Protein AF-A0A732VS47-F1 (afdb_monomer_lite)

Structure (mmCIF, N/CA/C/O backbone):
data_AF-A0A732VS47-F1
#
_entry.id   AF-A0A732VS47-F1
#
loop_
_atom_site.group_PDB
_atom_site.id
_atom_site.type_symbol
_atom_site.label_atom_id
_atom_site.label_alt_id
_atom_site.label_comp_id
_atom_site.label_asym_id
_atom_site.label_entity_id
_atom_site.label_seq_id
_atom_site.pdbx_PDB_ins_code
_atom_site.Cartn_x
_atom_site.Cartn_y
_atom_site.Cartn_z
_atom_site.occupancy
_atom_site.B_iso_or_equiv
_atom_site.auth_seq_id
_atom_site.auth_comp_id
_atom_site.auth_asym_id
_atom_site.auth_atom_id
_atom_site.pdbx_PDB_model_num
ATOM 1 N N . MET A 1 1 ? 24.431 2.821 -4.012 1.00 54.84 1 MET A N 1
ATOM 2 C CA . MET A 1 1 ? 24.388 1.358 -4.230 1.00 54.84 1 MET A CA 1
ATOM 3 C C . MET A 1 1 ? 22.984 1.009 -4.700 1.00 54.84 1 MET A C 1
ATOM 5 O O . MET A 1 1 ? 22.046 1.404 -4.024 1.00 54.84 1 MET A O 1
ATOM 9 N N . ALA A 1 2 ? 22.823 0.385 -5.869 1.00 80.06 2 ALA A N 1
ATOM 10 C CA . ALA A 1 2 ? 21.511 -0.023 -6.378 1.00 80.06 2 ALA A CA 1
ATOM 11 C C . ALA A 1 2 ? 21.339 -1.529 -6.157 1.00 80.06 2 ALA A C 1
ATOM 13 O O . ALA A 1 2 ? 22.168 -2.310 -6.624 1.00 80.06 2 ALA A O 1
ATOM 14 N N . ILE A 1 3 ? 20.298 -1.928 -5.428 1.00 85.56 3 ILE A N 1
ATOM 15 C CA . ILE A 1 3 ? 19.937 -3.338 -5.254 1.00 85.56 3 ILE A CA 1
ATOM 16 C C . ILE A 1 3 ? 19.103 -3.745 -6.472 1.00 85.56 3 ILE A C 1
ATOM 18 O O . ILE A 1 3 ? 18.119 -3.081 -6.792 1.00 85.56 3 ILE A O 1
ATOM 22 N N . LYS A 1 4 ? 19.507 -4.815 -7.162 1.00 91.00 4 LYS A N 1
ATOM 23 C CA . LYS A 1 4 ? 18.740 -5.416 -8.259 1.00 91.00 4 LYS A CA 1
ATOM 24 C C . LYS A 1 4 ? 18.098 -6.699 -7.749 1.00 91.00 4 LYS A C 1
ATOM 26 O O . LYS A 1 4 ? 18.803 -7.541 -7.207 1.00 91.00 4 LYS A O 1
ATOM 31 N N . ILE A 1 5 ? 16.791 -6.822 -7.935 1.00 94.06 5 ILE A N 1
ATOM 32 C CA . ILE A 1 5 ? 16.000 -8.008 -7.596 1.00 94.06 5 ILE A CA 1
ATOM 33 C C . ILE A 1 5 ? 15.004 -8.278 -8.719 1.00 94.06 5 ILE A C 1
ATOM 35 O O . ILE A 1 5 ? 14.606 -7.368 -9.448 1.00 94.06 5 ILE A O 1
ATOM 39 N N . THR A 1 6 ? 14.616 -9.535 -8.850 1.00 96.69 6 THR A N 1
ATOM 40 C CA . THR A 1 6 ? 13.588 -10.010 -9.776 1.00 96.69 6 THR A CA 1
ATOM 41 C C . THR A 1 6 ? 12.172 -9.794 -9.214 1.00 96.69 6 THR A C 1
ATOM 43 O O . THR A 1 6 ? 12.000 -9.635 -8.000 1.00 96.69 6 THR A O 1
ATOM 46 N N . PRO A 1 7 ? 11.128 -9.824 -10.066 1.00 96.06 7 PRO A N 1
ATOM 47 C CA . PRO A 1 7 ? 9.726 -9.813 -9.631 1.00 96.06 7 PRO A CA 1
ATOM 48 C C . PRO A 1 7 ? 9.366 -10.869 -8.574 1.00 96.06 7 PRO A C 1
ATOM 50 O O . PRO A 1 7 ? 8.609 -10.590 -7.638 1.00 96.06 7 PRO A O 1
ATOM 53 N N . ASP A 1 8 ? 9.919 -12.076 -8.698 1.00 97.81 8 ASP A N 1
ATOM 54 C CA . ASP A 1 8 ? 9.636 -13.181 -7.778 1.00 97.81 8 ASP A CA 1
ATOM 55 C C . ASP A 1 8 ? 10.316 -12.965 -6.423 1.00 97.81 8 ASP A C 1
ATOM 57 O O . ASP A 1 8 ? 9.691 -13.132 -5.373 1.00 97.81 8 ASP A O 1
ATOM 61 N N . GLU A 1 9 ? 11.568 -12.498 -6.425 1.00 97.62 9 GLU A N 1
ATOM 62 C CA . GLU A 1 9 ? 12.280 -12.114 -5.201 1.00 97.62 9 GLU A CA 1
ATOM 63 C C . GLU A 1 9 ? 11.597 -10.946 -4.487 1.00 97.62 9 GLU A C 1
ATOM 65 O O . GLU A 1 9 ? 11.473 -10.964 -3.260 1.00 97.62 9 GLU A O 1
ATOM 70 N N . PHE A 1 10 ? 11.105 -9.951 -5.234 1.00 96.31 10 PHE A N 1
ATOM 71 C CA . PHE A 1 10 ? 10.315 -8.862 -4.662 1.00 96.31 10 PHE A CA 1
ATOM 72 C C . PHE A 1 10 ? 9.030 -9.393 -4.027 1.00 96.31 10 PHE A C 1
ATOM 74 O O . PHE A 1 10 ? 8.718 -9.056 -2.889 1.00 96.31 10 PHE A O 1
ATOM 81 N N . SER A 1 11 ? 8.305 -10.275 -4.712 1.00 97.94 11 SER A N 1
ATOM 82 C CA . SER A 1 11 ? 7.082 -10.867 -4.160 1.00 97.94 11 SER A CA 1
ATOM 83 C C . SER A 1 11 ? 7.365 -11.65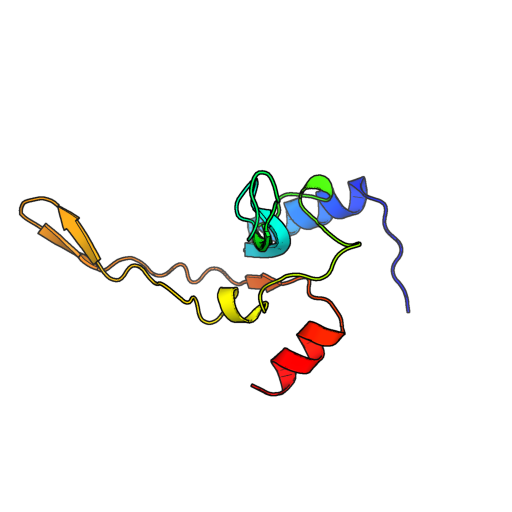0 -2.872 1.00 97.94 11 SER A C 1
ATOM 85 O O . SER A 1 11 ? 6.650 -11.490 -1.882 1.00 97.94 11 SER A O 1
ATOM 87 N N . LEU A 1 12 ? 8.460 -12.415 -2.829 1.00 98.00 12 LEU A N 1
ATOM 88 C CA . LEU A 1 12 ? 8.901 -13.117 -1.623 1.00 98.00 12 LEU A CA 1
ATOM 89 C C . LEU A 1 12 ? 9.274 -12.151 -0.484 1.00 98.00 12 LEU A C 1
ATOM 91 O O . LEU A 1 12 ? 8.959 -12.415 0.680 1.00 98.00 12 LEU A O 1
ATOM 95 N N . LEU A 1 13 ? 9.929 -11.030 -0.799 1.00 96.69 13 LEU A N 1
ATOM 96 C CA . LEU A 1 13 ? 10.224 -9.966 0.163 1.00 96.69 13 LEU A CA 1
ATOM 97 C C . LEU A 1 13 ? 8.931 -9.398 0.764 1.00 96.69 13 LEU A C 1
ATOM 99 O O . LEU A 1 13 ? 8.809 -9.347 1.988 1.00 96.69 13 LEU A O 1
ATOM 103 N N . ILE A 1 14 ? 7.960 -9.025 -0.073 1.00 97.62 14 ILE A N 1
ATOM 104 C CA . ILE A 1 14 ? 6.675 -8.469 0.372 1.00 97.62 14 ILE A CA 1
ATOM 105 C C . ILE A 1 14 ? 5.922 -9.466 1.257 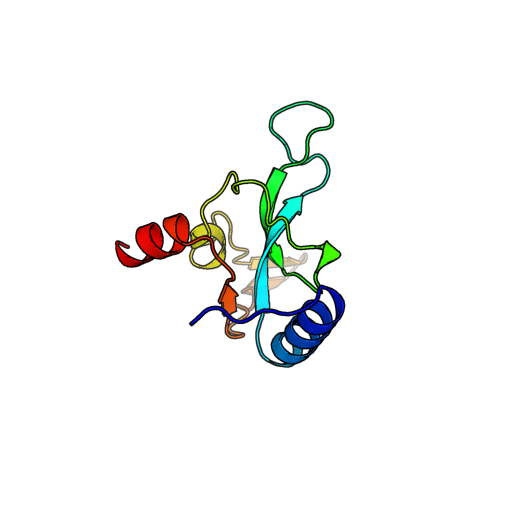1.00 97.62 14 ILE A C 1
ATOM 107 O O . ILE A 1 14 ? 5.470 -9.096 2.339 1.00 97.62 14 ILE A O 1
ATOM 111 N N . GLN A 1 15 ? 5.876 -10.748 0.885 1.00 97.25 15 GLN A N 1
ATOM 112 C CA . GLN A 1 15 ? 5.276 -11.796 1.720 1.00 97.25 15 GLN A CA 1
ATOM 113 C C . GLN A 1 15 ? 5.941 -11.919 3.097 1.00 97.25 15 GLN A C 1
ATOM 115 O O . GLN A 1 15 ? 5.261 -12.135 4.100 1.00 97.25 15 GLN A O 1
ATOM 120 N N . ARG A 1 16 ? 7.272 -11.785 3.178 1.00 97.38 16 ARG A N 1
ATOM 121 C CA . ARG A 1 16 ? 8.001 -11.818 4.457 1.00 97.38 16 ARG A CA 1
ATOM 122 C C . ARG A 1 16 ? 7.716 -10.583 5.308 1.00 97.38 16 ARG A C 1
ATOM 124 O O . ARG A 1 16 ? 7.539 -10.728 6.516 1.00 97.38 16 ARG A O 1
ATOM 131 N N . LEU A 1 17 ? 7.658 -9.401 4.695 1.00 97.06 17 LEU A N 1
ATOM 132 C CA . LEU A 1 17 ? 7.357 -8.143 5.382 1.00 97.06 17 LEU A CA 1
ATOM 133 C C . LEU A 1 17 ? 5.909 -8.108 5.893 1.00 97.06 17 LEU A C 1
ATOM 135 O O . LEU A 1 17 ? 5.681 -7.751 7.047 1.00 97.06 17 LEU A O 1
ATOM 139 N N . ASN A 1 18 ? 4.949 -8.585 5.096 1.00 95.88 18 ASN A N 1
ATOM 140 C CA . ASN A 1 18 ? 3.526 -8.607 5.452 1.00 95.88 18 ASN A CA 1
ATOM 141 C C . ASN A 1 18 ? 3.188 -9.445 6.700 1.00 95.88 18 ASN A C 1
ATOM 143 O O . ASN A 1 18 ? 2.093 -9.319 7.239 1.00 95.88 18 ASN A O 1
ATOM 147 N N . LYS A 1 19 ? 4.120 -10.270 7.204 1.00 95.25 19 LYS A N 1
ATOM 148 C CA . LYS A 1 19 ? 3.953 -11.001 8.474 1.00 95.25 19 LYS A CA 1
ATOM 149 C C . LYS A 1 19 ? 3.943 -10.096 9.707 1.00 95.25 19 LYS A C 1
ATOM 151 O O . LYS A 1 19 ? 3.454 -10.513 10.750 1.00 95.25 19 LYS A O 1
ATOM 156 N N . LYS A 1 20 ? 4.569 -8.921 9.621 1.00 95.56 20 LYS A N 1
ATOM 157 C CA . LYS A 1 20 ? 4.762 -8.004 10.758 1.00 95.56 20 LYS A CA 1
ATOM 158 C C . LYS A 1 20 ? 4.383 -6.565 10.437 1.00 95.56 20 LYS A C 1
ATOM 160 O O . LYS A 1 20 ? 4.007 -5.831 11.342 1.00 95.56 20 LYS A O 1
ATOM 165 N N . TRP A 1 21 ? 4.504 -6.167 9.176 1.00 97.44 21 TRP A N 1
ATOM 166 C CA . TRP A 1 21 ? 4.219 -4.816 8.715 1.00 97.44 21 TRP A CA 1
ATOM 167 C C . TRP A 1 21 ? 3.062 -4.817 7.736 1.00 97.44 21 TRP A C 1
ATOM 169 O O . TRP A 1 21 ? 2.840 -5.780 7.010 1.00 97.44 21 TRP A O 1
ATOM 179 N N . ARG A 1 22 ? 2.364 -3.693 7.654 1.00 95.88 22 ARG A N 1
ATOM 180 C CA . ARG A 1 22 ? 1.451 -3.418 6.548 1.00 95.88 22 ARG A CA 1
ATOM 181 C C . ARG A 1 22 ? 2.244 -2.726 5.455 1.00 95.88 22 ARG A C 1
ATOM 183 O O . ARG A 1 22 ? 2.728 -1.614 5.660 1.00 95.88 22 ARG A O 1
ATOM 190 N N . VAL A 1 23 ? 2.429 -3.408 4.330 1.00 97.81 23 VAL A N 1
ATOM 191 C CA . VAL A 1 23 ? 3.255 -2.898 3.235 1.00 97.81 23 VAL A CA 1
ATOM 192 C C . VAL A 1 23 ? 2.381 -2.234 2.181 1.00 97.81 23 VAL A C 1
ATOM 194 O O . VAL A 1 23 ? 1.473 -2.867 1.645 1.00 97.81 23 VAL A O 1
ATOM 197 N N . PHE A 1 24 ? 2.677 -0.972 1.879 1.00 97.25 24 PHE A N 1
ATOM 198 C CA . PHE A 1 24 ? 1.969 -0.163 0.895 1.00 97.25 24 PHE A CA 1
ATOM 199 C C . PHE A 1 24 ? 2.889 0.261 -0.239 1.00 97.25 24 PHE A C 1
ATOM 201 O O . PHE A 1 24 ? 4.080 0.506 -0.035 1.00 97.25 24 PHE A O 1
ATOM 208 N N . ALA A 1 25 ? 2.319 0.395 -1.428 1.00 97.06 25 ALA A N 1
ATOM 209 C CA . ALA A 1 25 ? 2.980 0.961 -2.596 1.00 97.06 25 ALA A CA 1
ATOM 210 C C . ALA A 1 25 ? 1.928 1.5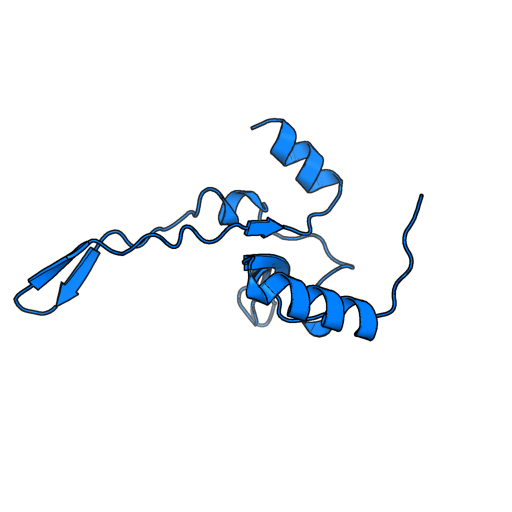19 -3.570 1.00 97.06 25 ALA A C 1
ATOM 212 O O . ALA A 1 25 ? 0.738 1.248 -3.378 1.00 97.06 25 ALA A O 1
ATOM 213 N N . PRO A 1 26 ? 2.324 2.274 -4.612 1.00 96.88 26 PRO A N 1
ATOM 214 C CA . PRO A 1 26 ? 1.408 2.633 -5.684 1.00 96.88 26 PRO A CA 1
ATOM 215 C C . PRO A 1 26 ? 0.815 1.370 -6.313 1.00 96.88 26 PRO A C 1
ATOM 217 O O . PRO A 1 26 ? 1.556 0.484 -6.742 1.00 96.88 26 PRO A O 1
ATOM 220 N N . SER A 1 27 ? -0.509 1.299 -6.346 1.00 97.38 27 SER A N 1
ATOM 221 C CA . SER A 1 27 ? -1.294 0.178 -6.856 1.00 97.38 27 SER A CA 1
ATOM 222 C C . SER A 1 27 ? -2.553 0.701 -7.544 1.00 97.38 27 SER A C 1
ATOM 224 O O . SER A 1 27 ? -3.057 1.778 -7.205 1.00 97.38 27 SER A O 1
ATOM 226 N N . ALA A 1 28 ? -3.054 -0.052 -8.519 1.00 96.38 28 ALA A N 1
ATOM 227 C CA . ALA A 1 28 ? -4.245 0.307 -9.272 1.00 96.38 28 ALA A CA 1
ATOM 228 C C . ALA A 1 28 ? -5.517 -0.006 -8.470 1.00 96.38 28 ALA A C 1
ATOM 230 O O . ALA A 1 28 ? -5.761 -1.134 -8.047 1.00 96.38 28 ALA A O 1
ATOM 231 N N . GLU A 1 29 ? -6.347 1.006 -8.269 1.00 95.44 29 GLU A N 1
ATOM 232 C CA . GLU A 1 29 ? -7.740 0.860 -7.875 1.00 95.44 29 GLU A CA 1
ATOM 233 C C . GLU A 1 29 ? -8.569 0.732 -9.155 1.00 95.44 29 GLU A C 1
ATOM 235 O O . GLU A 1 29 ? -8.710 1.688 -9.929 1.00 95.44 29 GLU A O 1
ATOM 240 N N . PHE A 1 30 ? -9.067 -0.481 -9.396 1.00 94.69 30 PHE A N 1
ATOM 241 C CA . PHE A 1 30 ? -9.759 -0.829 -10.631 1.00 94.69 30 PHE A CA 1
ATOM 242 C C . PHE A 1 30 ? -10.981 0.063 -10.852 1.00 94.69 30 PHE A C 1
ATOM 244 O O . PH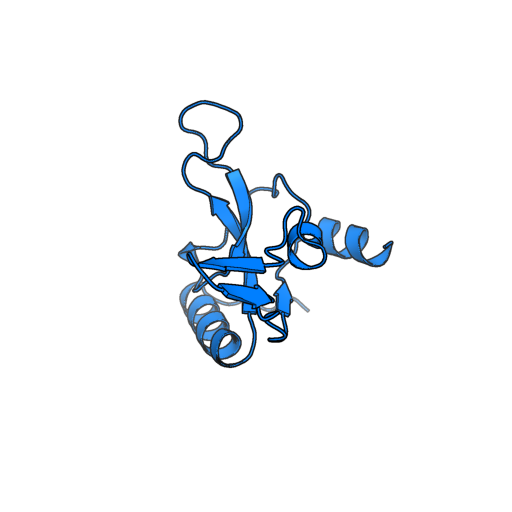E A 1 30 ? -11.881 0.105 -10.012 1.00 94.69 30 PHE A O 1
ATOM 251 N N . ARG A 1 31 ? -11.024 0.751 -11.997 1.00 93.12 31 ARG A N 1
ATOM 252 C CA . ARG A 1 31 ? -12.111 1.666 -12.388 1.00 93.12 31 ARG A CA 1
ATOM 253 C C . ARG A 1 31 ? -12.421 2.779 -11.372 1.00 93.12 31 ARG A C 1
ATOM 255 O O . ARG A 1 31 ? -13.514 3.341 -11.405 1.00 93.12 31 ARG A O 1
ATOM 262 N N . GLY A 1 32 ? -11.477 3.117 -10.493 1.00 93.00 32 GLY A N 1
ATOM 263 C CA . GLY A 1 32 ? -11.601 4.233 -9.545 1.00 93.00 32 GLY A CA 1
ATOM 264 C C . GLY A 1 32 ? -11.217 5.598 -10.129 1.00 93.00 32 GLY A C 1
ATOM 265 O O . GLY A 1 32 ? -11.180 6.597 -9.413 1.00 93.00 32 GLY A O 1
ATOM 266 N N . GLY A 1 33 ? -10.832 5.646 -11.408 1.00 92.75 33 GLY A N 1
ATOM 267 C CA . GLY A 1 33 ? -10.237 6.810 -12.054 1.00 92.75 33 GLY A CA 1
ATOM 268 C C . GLY A 1 33 ? -11.210 7.952 -12.333 1.00 92.75 33 GLY A C 1
ATOM 269 O O . GLY A 1 33 ? -12.429 7.844 -12.218 1.00 92.75 33 GLY A O 1
ATOM 270 N N . ARG A 1 34 ? -10.643 9.092 -12.743 1.00 91.00 34 ARG A N 1
ATOM 271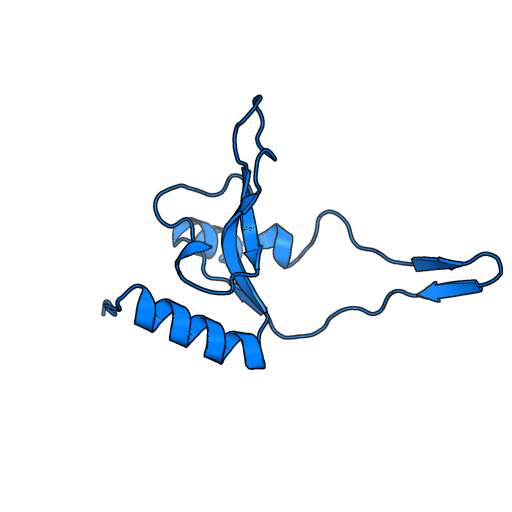 C CA . ARG A 1 34 ? -11.404 10.318 -13.038 1.00 91.00 34 ARG A CA 1
ATOM 272 C C . ARG A 1 34 ? -12.333 10.173 -14.248 1.00 91.00 34 ARG A C 1
ATOM 274 O O . ARG A 1 34 ? -13.318 10.901 -14.345 1.00 91.00 34 ARG A O 1
ATOM 281 N N . PHE A 1 35 ? -11.993 9.290 -15.183 1.00 93.00 35 PHE A N 1
ATOM 282 C CA . PHE A 1 35 ? -12.752 9.056 -16.407 1.00 93.00 35 PHE A CA 1
ATOM 283 C C . PHE A 1 35 ? -13.322 7.638 -16.425 1.00 93.00 35 PHE A C 1
ATOM 285 O O . PHE A 1 35 ? -12.818 6.742 -15.745 1.00 93.00 35 PHE A O 1
ATOM 292 N N . SER A 1 36 ? -14.364 7.431 -17.229 1.00 93.19 36 SER A N 1
ATOM 293 C CA . SER A 1 36 ? -14.967 6.113 -17.425 1.00 93.19 36 SER A CA 1
ATOM 294 C C . SER A 1 36 ? -13.918 5.077 -17.823 1.00 93.19 36 SER A C 1
ATOM 296 O O . SER A 1 36 ? -13.076 5.344 -18.678 1.00 93.19 36 SER A O 1
ATOM 298 N N . ASP A 1 37 ? -13.985 3.906 -17.187 1.00 93.44 37 ASP A N 1
ATOM 299 C CA . ASP A 1 37 ? -13.098 2.765 -17.436 1.00 93.44 37 ASP A CA 1
ATOM 300 C C . ASP A 1 37 ? -11.594 3.060 -17.266 1.00 93.44 37 ASP A C 1
ATOM 302 O O . ASP A 1 37 ? -10.758 2.380 -17.858 1.00 93.44 37 ASP A O 1
ATOM 306 N N . THR A 1 38 ? -11.237 4.048 -16.435 1.00 94.50 38 THR A N 1
ATOM 307 C CA . THR A 1 38 ? -9.841 4.312 -16.050 1.00 94.50 38 THR A CA 1
ATOM 308 C C . THR A 1 38 ? -9.569 3.892 -14.614 1.00 94.50 38 THR A C 1
ATOM 310 O O . THR A 1 38 ? -10.414 4.068 -13.737 1.00 94.50 38 THR A O 1
ATOM 313 N N . ASP A 1 39 ? -8.381 3.350 -14.369 1.00 95.62 39 ASP A N 1
ATOM 314 C CA . ASP A 1 39 ? -7.932 3.004 -13.024 1.00 95.62 39 ASP A CA 1
ATOM 315 C C . ASP A 1 39 ? -7.409 4.240 -12.288 1.00 95.62 39 ASP A C 1
ATOM 317 O O . ASP A 1 39 ? -6.972 5.228 -12.886 1.00 95.62 39 ASP A O 1
ATOM 321 N N . ASN A 1 40 ? -7.439 4.181 -10.961 1.00 95.69 40 ASN A N 1
ATOM 322 C CA . ASN A 1 40 ? -6.867 5.207 -10.103 1.00 95.69 40 ASN A CA 1
ATOM 323 C C . ASN A 1 40 ? -5.621 4.673 -9.402 1.00 95.69 40 ASN A C 1
ATOM 325 O O . ASN A 1 40 ? -5.685 3.692 -8.668 1.00 95.69 40 ASN A O 1
ATOM 329 N N . ILE A 1 41 ? -4.469 5.306 -9.616 1.00 95.88 41 ILE A N 1
ATOM 330 C CA . ILE A 1 41 ? -3.220 4.852 -9.004 1.00 95.88 41 ILE A CA 1
ATOM 331 C C . ILE A 1 41 ? -3.044 5.564 -7.673 1.00 95.88 41 ILE A C 1
ATOM 333 O O . ILE A 1 41 ? -2.700 6.746 -7.607 1.00 95.88 41 ILE A O 1
ATOM 337 N N . ILE A 1 42 ? -3.248 4.819 -6.597 1.00 95.12 42 ILE A N 1
ATOM 338 C CA . ILE A 1 42 ? -3.143 5.300 -5.220 1.00 95.12 42 ILE A CA 1
ATOM 339 C C . ILE A 1 42 ? -2.254 4.360 -4.411 1.00 95.12 42 ILE A C 1
ATOM 341 O O . ILE A 1 42 ? -1.915 3.265 -4.853 1.00 95.12 42 ILE A O 1
ATOM 345 N N . TYR A 1 43 ? -1.826 4.792 -3.229 1.00 95.75 43 TYR A N 1
ATOM 346 C CA . TYR A 1 43 ? -1.091 3.905 -2.334 1.00 95.75 43 TYR A CA 1
ATOM 347 C C . TYR A 1 43 ? -2.069 2.902 -1.717 1.00 95.75 43 TYR A C 1
ATOM 349 O O . TYR A 1 43 ? -3.046 3.300 -1.093 1.00 95.75 43 TYR A O 1
ATOM 357 N N . GLN A 1 44 ? -1.821 1.606 -1.895 1.00 95.50 44 GLN A N 1
ATOM 358 C CA . GLN A 1 44 ? -2.645 0.532 -1.326 1.00 95.50 44 GLN A CA 1
ATOM 359 C C . GLN A 1 44 ? -1.759 -0.572 -0.761 1.00 95.50 44 GLN A C 1
ATOM 361 O O . GLN A 1 44 ? -0.557 -0.616 -1.039 1.00 95.50 44 GLN A O 1
ATOM 366 N N . ARG A 1 45 ? -2.348 -1.467 0.040 1.00 96.44 45 ARG A N 1
ATOM 367 C CA . ARG A 1 45 ? -1.639 -2.659 0.516 1.00 96.44 45 ARG A CA 1
ATOM 368 C C . ARG A 1 45 ? -1.285 -3.544 -0.671 1.00 96.44 45 ARG A C 1
ATOM 370 O O . ARG A 1 45 ? -2.131 -3.799 -1.522 1.00 96.44 45 ARG A O 1
ATOM 377 N N . ILE A 1 46 ? -0.055 -4.043 -0.686 1.00 97.88 46 ILE A N 1
ATOM 378 C CA . ILE A 1 46 ? 0.427 -4.954 -1.725 1.00 97.88 46 ILE A CA 1
ATOM 379 C C . ILE A 1 46 ? 0.783 -6.315 -1.132 1.00 97.88 46 ILE A C 1
ATOM 381 O O . ILE A 1 46 ? 1.267 -6.417 -0.003 1.00 97.88 46 ILE A O 1
ATOM 385 N N . SER A 1 47 ? 0.567 -7.367 -1.911 1.00 97.00 47 SER A N 1
ATOM 386 C CA . SER A 1 47 ? 0.921 -8.751 -1.586 1.00 97.00 47 SER A CA 1
ATOM 387 C C . SER A 1 47 ? 2.095 -9.266 -2.423 1.00 97.00 47 SER A C 1
ATOM 389 O O . SER A 1 47 ? 2.733 -10.247 -2.037 1.00 97.00 47 SER A O 1
ATOM 391 N N . GLY A 1 48 ? 2.429 -8.596 -3.531 1.00 97.12 48 GLY A N 1
ATOM 392 C CA . GLY A 1 48 ? 3.606 -8.913 -4.337 1.00 97.12 48 GLY A CA 1
ATOM 393 C C . GLY A 1 48 ? 3.842 -7.948 -5.497 1.00 97.12 48 GLY A C 1
ATOM 394 O O . GLY A 1 48 ? 3.303 -6.847 -5.537 1.00 97.12 48 GLY A O 1
ATOM 395 N N . TRP A 1 49 ? 4.669 -8.373 -6.456 1.00 96.38 49 TRP A N 1
ATOM 396 C CA . TRP A 1 49 ? 5.089 -7.549 -7.596 1.00 96.38 49 TRP A CA 1
ATOM 397 C C . TRP A 1 49 ? 3.939 -7.099 -8.501 1.00 96.38 49 TRP A C 1
ATOM 399 O O . TRP A 1 49 ? 3.966 -5.986 -9.011 1.00 96.38 49 TRP A O 1
ATOM 409 N N . ARG A 1 50 ? 2.929 -7.951 -8.708 1.00 96.44 50 ARG A N 1
ATOM 410 C CA . ARG A 1 50 ? 1.810 -7.655 -9.620 1.00 96.44 50 ARG A CA 1
ATOM 411 C C . ARG A 1 50 ? 0.933 -6.498 -9.151 1.00 96.44 50 ARG A C 1
ATOM 413 O O . ARG A 1 50 ? 0.315 -5.854 -9.988 1.00 96.44 50 ARG A O 1
ATOM 420 N N . ASP A 1 51 ? 0.921 -6.231 -7.851 1.00 97.25 51 ASP A N 1
ATOM 421 C CA . ASP A 1 51 ? 0.144 -5.138 -7.270 1.00 97.25 51 ASP A CA 1
ATOM 422 C C . ASP A 1 51 ? 0.889 -3.796 -7.386 1.00 97.25 51 ASP A C 1
ATOM 424 O O . ASP A 1 51 ? 0.306 -2.738 -7.181 1.00 97.25 51 ASP A O 1
ATOM 428 N N . LEU A 1 52 ? 2.192 -3.817 -7.692 1.00 96.31 52 LEU A N 1
ATOM 429 C CA . LEU A 1 52 ? 3.026 -2.623 -7.742 1.00 96.31 52 LEU A CA 1
ATOM 430 C C . LEU A 1 52 ? 2.956 -1.943 -9.115 1.00 96.31 52 LEU A C 1
ATOM 432 O O . LEU A 1 52 ? 3.466 -2.451 -10.116 1.00 96.31 52 LEU A O 1
ATOM 436 N N . ILE A 1 53 ? 2.477 -0.703 -9.130 1.00 96.38 53 ILE A N 1
ATOM 437 C CA . ILE A 1 53 ? 2.589 0.199 -10.274 1.00 96.38 53 ILE A CA 1
ATOM 438 C C . ILE A 1 53 ? 3.860 1.038 -10.136 1.00 96.38 53 ILE A C 1
ATOM 440 O O . ILE A 1 53 ? 3.913 2.059 -9.455 1.00 96.38 53 ILE A O 1
ATOM 444 N N . TRP A 1 54 ? 4.930 0.597 -10.793 1.00 92.06 54 TRP A N 1
ATOM 445 C CA . TRP A 1 54 ? 6.232 1.265 -10.706 1.00 92.06 54 TRP A CA 1
ATOM 446 C C . TRP A 1 54 ? 6.466 2.298 -11.818 1.00 92.06 54 TRP A C 1
ATOM 448 O O . TRP A 1 54 ? 7.223 3.248 -11.617 1.00 92.06 54 TRP A O 1
ATOM 458 N N . HIS A 1 55 ? 5.812 2.149 -12.972 1.00 93.06 55 HIS A N 1
ATOM 459 C CA . HIS A 1 55 ? 6.058 2.957 -14.172 1.00 93.06 55 HIS A CA 1
ATOM 460 C C . HIS A 1 55 ? 5.243 4.260 -14.216 1.00 93.06 55 HIS A C 1
ATOM 462 O O . HIS A 1 55 ? 5.662 5.217 -14.859 1.00 93.06 55 HIS A O 1
ATOM 468 N N . GLU A 1 56 ? 4.160 4.372 -13.446 1.00 92.44 56 GLU A N 1
ATOM 469 C CA . GLU A 1 56 ? 3.277 5.545 -13.435 1.00 92.44 56 GLU A CA 1
ATOM 470 C C . GLU A 1 56 ? 3.189 6.222 -12.056 1.00 92.44 56 GLU A C 1
ATOM 472 O O . GLU A 1 56 ? 3.345 5.584 -11.013 1.00 92.44 56 GLU A O 1
ATOM 477 N N . LYS A 1 57 ? 3.051 7.555 -12.048 1.00 92.25 57 LYS A N 1
ATOM 478 C CA . LYS A 1 57 ? 2.980 8.342 -10.809 1.00 92.25 57 LYS A CA 1
ATOM 479 C C . LYS A 1 57 ? 1.616 8.145 -10.160 1.00 92.25 57 LYS A C 1
ATOM 481 O O . LYS A 1 57 ? 0.611 8.185 -10.853 1.00 92.25 57 LYS A O 1
ATOM 486 N N . SER A 1 58 ? 1.581 8.014 -8.836 1.00 94.06 58 SER A N 1
ATOM 487 C CA . SER A 1 58 ? 0.310 8.014 -8.120 1.00 94.06 58 SER A CA 1
ATOM 488 C C . SER A 1 58 ? -0.422 9.349 -8.276 1.00 94.06 58 SER A C 1
ATOM 490 O O . SER A 1 58 ? 0.184 10.424 -8.336 1.00 94.06 58 SER A O 1
ATOM 492 N N . HIS A 1 59 ? -1.748 9.277 -8.296 1.00 94.00 59 HIS A N 1
ATOM 493 C CA . HIS A 1 59 ? -2.635 10.435 -8.280 1.00 94.00 59 HIS A CA 1
ATOM 494 C C . HIS A 1 59 ? -2.764 11.040 -6.876 1.00 94.00 59 HIS A C 1
ATOM 496 O O . HIS A 1 59 ? -3.083 12.219 -6.744 1.00 94.00 59 HIS A O 1
ATOM 502 N N . MET A 1 60 ? -2.474 10.251 -5.833 1.00 91.12 60 MET A N 1
ATOM 503 C CA . MET A 1 60 ? -2.555 10.659 -4.427 1.00 91.12 60 MET A CA 1
ATOM 504 C C . MET A 1 60 ? -1.207 10.536 -3.710 1.00 91.12 60 MET A C 1
ATOM 506 O O . MET A 1 60 ? -0.371 9.692 -4.046 1.00 91.12 60 MET A O 1
ATOM 510 N N . SER A 1 61 ? -1.011 11.389 -2.699 1.00 91.88 61 SER A N 1
ATOM 511 C CA . SER A 1 61 ? 0.172 11.379 -1.830 1.00 91.88 61 SER A CA 1
ATOM 512 C C . SER A 1 61 ? 0.168 10.162 -0.894 1.00 91.88 61 SER A C 1
ATOM 514 O O . SER A 1 61 ? -0.898 9.819 -0.370 1.00 91.88 61 SER A O 1
ATOM 516 N N . PRO A 1 62 ? 1.336 9.563 -0.585 1.00 93.81 62 PRO A N 1
ATOM 517 C CA . PRO A 1 62 ? 1.431 8.523 0.439 1.00 93.81 62 PRO A CA 1
ATOM 518 C C . PRO A 1 62 ? 1.001 8.983 1.843 1.00 93.81 62 PRO A C 1
ATOM 520 O O . PRO A 1 62 ? 0.671 8.138 2.671 1.00 93.81 62 PRO A O 1
ATOM 523 N N . ASN A 1 63 ? 0.897 10.293 2.106 1.00 91.56 63 ASN A N 1
ATOM 524 C CA . ASN A 1 63 ? 0.315 10.809 3.355 1.00 91.56 63 ASN A CA 1
ATOM 525 C C . ASN A 1 63 ? -1.095 10.302 3.622 1.00 91.56 63 ASN A C 1
ATOM 527 O O . ASN A 1 63 ? -1.481 10.212 4.777 1.00 91.56 63 ASN A O 1
ATOM 531 N N . THR A 1 64 ? -1.851 9.965 2.577 1.00 91.00 64 THR A N 1
ATOM 532 C CA . THR A 1 64 ? -3.200 9.398 2.717 1.00 91.00 64 THR A CA 1
ATOM 533 C C . THR A 1 64 ? -3.218 8.076 3.489 1.00 91.00 64 THR A C 1
ATOM 535 O O . THR A 1 64 ? -4.269 7.679 3.974 1.00 91.00 64 THR A O 1
ATOM 538 N N . ILE A 1 65 ? -2.068 7.410 3.642 1.00 92.00 65 ILE A N 1
ATOM 539 C CA . ILE A 1 65 ? -1.912 6.212 4.477 1.00 92.00 65 ILE A CA 1
ATOM 540 C C . ILE A 1 65 ? -1.629 6.564 5.942 1.00 92.00 65 ILE A C 1
ATOM 542 O O . ILE A 1 65 ? -2.034 5.833 6.839 1.00 92.00 65 ILE A O 1
ATOM 546 N N . ILE A 1 66 ? -0.912 7.664 6.186 1.00 88.56 66 ILE A N 1
ATOM 547 C CA . ILE A 1 66 ? -0.489 8.097 7.528 1.00 88.56 66 ILE A CA 1
ATOM 548 C C . ILE A 1 66 ? -1.601 8.909 8.204 1.00 88.56 66 ILE A C 1
ATOM 550 O O . ILE A 1 66 ? -1.885 8.721 9.381 1.00 88.56 66 ILE A O 1
ATOM 554 N N . ALA A 1 67 ? -2.224 9.803 7.440 1.00 87.94 67 ALA A N 1
ATOM 555 C CA . ALA A 1 67 ? -3.338 10.653 7.825 1.00 87.94 67 ALA A CA 1
ATOM 556 C C . ALA A 1 67 ? -4.483 10.408 6.824 1.00 87.94 67 ALA A C 1
ATOM 558 O O . ALA A 1 67 ? -4.575 11.107 5.805 1.00 87.94 67 ALA A O 1
ATOM 559 N N . PRO A 1 68 ? -5.303 9.364 7.046 1.00 85.12 68 PRO A N 1
ATOM 560 C CA . PRO A 1 68 ? -6.377 9.016 6.129 1.00 85.12 68 PRO A CA 1
ATOM 561 C C . PRO A 1 68 ? -7.417 10.134 6.047 1.00 85.12 68 PRO A C 1
ATOM 563 O O . PRO A 1 68 ? -7.730 10.798 7.030 1.00 85.12 68 PRO A O 1
ATOM 566 N N . ILE A 1 69 ? -7.971 10.332 4.847 1.00 84.88 69 ILE A N 1
ATOM 567 C CA . ILE A 1 69 ? -9.005 11.352 4.593 1.00 84.88 69 ILE A CA 1
ATOM 568 C C . ILE A 1 69 ? -10.294 11.015 5.361 1.00 84.88 69 ILE A C 1
ATOM 570 O O . ILE A 1 69 ? -11.033 11.905 5.774 1.00 84.88 69 ILE A O 1
ATOM 574 N N . THR A 1 70 ? -10.554 9.722 5.552 1.00 87.94 70 THR A N 1
ATOM 575 C CA . THR A 1 70 ? -11.714 9.188 6.264 1.00 87.94 70 THR A CA 1
ATOM 576 C C . THR A 1 70 ? -11.262 8.121 7.251 1.00 87.94 70 THR A C 1
ATOM 578 O O . THR A 1 70 ? -10.532 7.208 6.867 1.00 87.94 70 THR A O 1
ATOM 581 N N . GLU A 1 71 ? -11.745 8.192 8.487 1.00 87.94 71 GLU A N 1
ATOM 582 C CA . GLU A 1 71 ? -11.471 7.212 9.539 1.00 87.94 71 GLU A CA 1
ATOM 583 C C . GLU A 1 71 ? -12.787 6.777 10.196 1.00 87.94 71 GLU A C 1
ATOM 585 O O . GLU A 1 71 ? -13.653 7.605 10.494 1.00 87.94 71 GLU A O 1
ATOM 590 N N . THR A 1 72 ? -12.969 5.469 10.391 1.00 90.69 72 THR A N 1
ATOM 591 C CA . THR A 1 72 ? -14.134 4.933 11.102 1.00 90.69 72 THR A CA 1
ATOM 592 C C . THR A 1 72 ? -13.930 5.135 12.596 1.00 90.69 72 THR A C 1
ATOM 594 O O . THR A 1 72 ? -13.014 4.557 13.164 1.00 90.69 72 THR A O 1
ATOM 597 N N . LEU A 1 73 ? -14.791 5.931 13.234 1.00 92.69 73 LEU A N 1
ATOM 598 C CA . LEU A 1 73 ? -14.720 6.189 14.679 1.00 92.69 73 LEU A CA 1
ATOM 599 C C . LEU A 1 73 ? -15.642 5.272 15.491 1.00 92.69 73 LEU A C 1
ATOM 601 O O . LEU A 1 73 ? -15.327 4.914 16.625 1.00 92.69 73 LEU A O 1
ATOM 605 N N . PHE A 1 74 ? -16.778 4.882 14.909 1.00 94.56 74 PHE A N 1
ATOM 606 C CA . PHE A 1 74 ? -17.812 4.114 15.593 1.00 94.56 74 PHE A CA 1
ATOM 607 C C . PHE A 1 74 ? -18.416 3.053 14.677 1.00 94.56 74 PHE A C 1
ATOM 609 O O . PHE A 1 74 ? -18.693 3.317 13.505 1.00 94.56 74 PHE A O 1
ATOM 616 N N . TYR A 1 75 ? -18.687 1.886 15.251 1.00 93.69 75 TYR A N 1
ATOM 617 C CA . TYR A 1 75 ? -19.608 0.900 14.707 1.00 93.69 75 TYR A CA 1
ATOM 618 C C . TYR A 1 75 ? -20.951 1.032 15.422 1.00 93.69 75 TYR A C 1
ATOM 620 O O . TYR A 1 75 ? -21.012 1.094 16.653 1.00 93.69 75 TYR A O 1
ATOM 628 N N . PHE A 1 76 ? -22.024 1.083 14.636 1.00 94.81 76 PHE A N 1
ATOM 629 C CA . PHE A 1 76 ? -23.392 1.147 15.132 1.00 94.81 76 PHE A CA 1
ATOM 630 C C . PHE A 1 76 ? -24.069 -0.200 14.896 1.00 94.81 76 PHE A C 1
ATOM 632 O O . PHE A 1 76 ? -24.195 -0.639 13.754 1.00 94.81 76 PHE A O 1
ATOM 639 N N . ASP A 1 77 ? -24.527 -0.821 15.975 1.00 92.00 77 ASP A N 1
ATOM 640 C CA . ASP A 1 77 ? -25.497 -1.912 15.947 1.00 92.00 77 ASP A CA 1
ATOM 641 C C . ASP A 1 77 ? -26.724 -1.470 16.752 1.00 92.00 77 ASP A C 1
ATOM 643 O O . ASP A 1 77 ? -26.597 -0.618 17.625 1.00 92.00 77 ASP A O 1
ATOM 647 N N . LYS A 1 78 ? -27.910 -1.995 16.440 1.00 92.44 78 LYS A N 1
ATOM 648 C CA . LYS A 1 78 ? -29.231 -1.460 16.840 1.00 92.44 78 LYS A CA 1
ATOM 649 C C . LYS A 1 78 ? -29.280 -0.817 18.231 1.00 92.44 78 LYS A C 1
ATOM 651 O O . LYS A 1 78 ? -29.772 0.300 18.359 1.00 92.44 78 LYS A O 1
ATOM 656 N N . ASP A 1 79 ? -28.746 -1.518 19.229 1.00 93.69 79 ASP A N 1
ATOM 657 C CA . ASP A 1 79 ? -28.795 -1.120 20.636 1.00 93.69 79 ASP A CA 1
ATOM 658 C C . ASP A 1 79 ? -27.418 -0.742 21.217 1.00 93.69 79 ASP A C 1
ATOM 660 O O . ASP A 1 79 ? -27.327 -0.353 22.382 1.00 93.69 79 ASP A O 1
ATOM 664 N N . THR A 1 80 ? -26.329 -0.858 20.445 1.00 94.69 80 THR A N 1
ATOM 665 C CA . THR A 1 80 ? -24.960 -0.653 20.944 1.00 94.69 80 THR A CA 1
ATOM 666 C C . THR A 1 80 ? -24.099 0.184 20.007 1.00 94.69 80 THR A C 1
ATOM 668 O O . THR A 1 80 ? -24.062 -0.031 18.797 1.00 94.69 80 THR A O 1
ATOM 671 N N . ILE A 1 81 ? -23.322 1.090 20.597 1.00 95.81 81 ILE A N 1
ATOM 672 C CA . ILE A 1 81 ? -22.262 1.826 19.908 1.00 95.81 81 ILE A CA 1
ATOM 673 C C . ILE A 1 81 ? -20.927 1.253 20.372 1.00 95.81 81 ILE A C 1
ATOM 675 O O . ILE A 1 81 ? -20.674 1.169 21.574 1.00 95.81 81 ILE A O 1
ATOM 6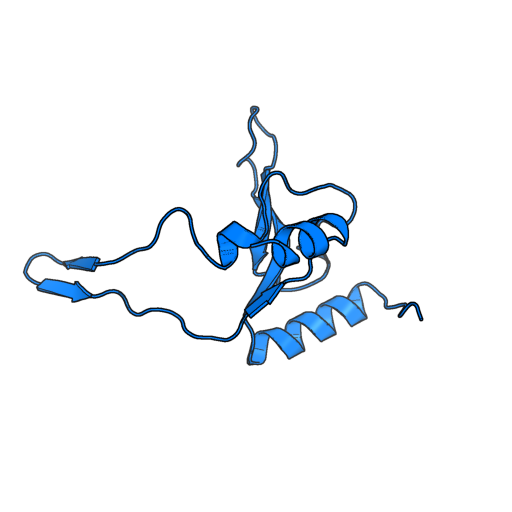79 N N . GLN A 1 82 ? -20.072 0.881 19.427 1.00 95.44 82 GLN A N 1
ATOM 680 C CA . GLN A 1 82 ? -18.720 0.407 19.703 1.00 95.44 82 GLN A CA 1
ATOM 681 C C . GLN A 1 82 ? -17.714 1.382 19.101 1.00 95.44 82 GLN A C 1
ATOM 683 O O . GLN A 1 82 ? -17.846 1.783 17.946 1.00 95.44 82 GLN A O 1
ATOM 688 N N . ILE A 1 83 ? -16.711 1.776 19.884 1.00 94.69 83 ILE A N 1
ATOM 689 C CA . ILE A 1 83 ? -15.584 2.560 19.371 1.00 94.69 83 ILE A CA 1
ATOM 690 C C . ILE A 1 83 ? -14.782 1.650 18.443 1.00 94.69 83 ILE A C 1
ATOM 692 O O . ILE A 1 83 ? -14.490 0.508 18.800 1.00 94.69 83 ILE A O 1
ATOM 696 N N . ALA A 1 84 ? -14.457 2.140 17.251 1.00 91.81 84 ALA A N 1
ATOM 697 C CA . ALA A 1 84 ? -13.660 1.374 16.310 1.00 91.81 84 ALA A CA 1
ATOM 698 C C . ALA A 1 84 ? -12.236 1.177 16.847 1.00 91.81 84 ALA A C 1
ATOM 700 O O . ALA A 1 84 ? -11.603 2.113 17.335 1.00 91.81 84 ALA A O 1
ATOM 701 N N . GLU A 1 85 ? -11.725 -0.047 16.747 1.00 90.06 85 GLU A N 1
ATOM 702 C CA . GLU A 1 85 ? -10.334 -0.327 17.083 1.00 90.06 85 GLU A CA 1
ATOM 703 C C . GLU A 1 85 ? -9.401 0.270 16.026 1.00 90.06 85 GLU A C 1
ATOM 705 O O . GLU A 1 85 ? -9.585 0.073 14.821 1.00 90.06 85 GLU A O 1
ATOM 710 N N . THR A 1 86 ? -8.363 0.972 16.477 1.00 84.38 86 THR A N 1
ATOM 711 C CA . THR A 1 86 ? -7.316 1.482 15.591 1.00 84.38 86 THR A CA 1
ATOM 712 C C . THR A 1 86 ? -6.265 0.402 15.342 1.00 84.38 86 THR A C 1
ATOM 714 O O . THR A 1 86 ? -5.616 -0.085 16.269 1.00 84.38 86 THR A O 1
ATOM 717 N N . ASP A 1 87 ? -6.033 0.067 14.072 1.00 85.69 87 ASP A N 1
ATOM 718 C CA . ASP A 1 87 ? -4.942 -0.826 13.676 1.00 85.69 87 ASP A CA 1
ATOM 719 C C . ASP A 1 87 ? -3.582 -0.123 13.812 1.00 85.69 87 ASP A C 1
ATOM 721 O O . ASP A 1 87 ? -3.163 0.674 12.965 1.00 85.69 87 ASP A O 1
ATOM 725 N N . THR A 1 88 ? -2.878 -0.463 14.890 1.00 87.56 88 THR A N 1
ATOM 726 C CA . THR A 1 88 ? -1.559 0.080 15.243 1.00 87.56 88 THR A CA 1
ATOM 727 C C . THR A 1 88 ? -0.392 -0.696 14.625 1.00 87.56 88 THR A C 1
ATOM 729 O O . THR A 1 88 ? 0.769 -0.407 14.924 1.00 87.56 88 THR A O 1
ATOM 732 N N . SER A 1 89 ? -0.659 -1.663 13.737 1.00 90.81 89 SER A N 1
ATOM 733 C CA . SER A 1 89 ? 0.394 -2.443 13.084 1.00 90.81 89 SER A CA 1
ATOM 734 C C . SER A 1 89 ? 1.345 -1.524 12.308 1.00 90.81 89 SER A C 1
ATOM 736 O O . SER A 1 89 ? 0.875 -0.669 11.538 1.00 90.81 89 SER A O 1
ATOM 738 N N . PRO A 1 90 ? 2.672 -1.706 12.446 1.00 95.00 90 PRO A N 1
ATOM 739 C CA . PRO A 1 90 ? 3.649 -0.814 11.842 1.00 95.00 90 PRO A CA 1
ATOM 740 C C . PRO A 1 90 ? 3.551 -0.852 10.314 1.00 95.00 90 PRO A C 1
ATOM 742 O O . PRO A 1 90 ? 3.250 -1.884 9.708 1.00 95.00 90 PRO A O 1
ATOM 745 N N . ILE A 1 91 ? 3.811 0.288 9.682 1.00 94.75 91 ILE A N 1
ATOM 746 C CA . ILE A 1 91 ? 3.610 0.490 8.245 1.00 94.75 91 ILE A CA 1
ATOM 747 C C . ILE A 1 91 ? 4.967 0.590 7.541 1.00 94.75 91 ILE A C 1
ATOM 749 O O . ILE A 1 91 ? 5.898 1.207 8.054 1.00 94.75 91 ILE A O 1
ATOM 753 N N . ILE A 1 92 ? 5.068 0.006 6.346 1.00 96.75 92 ILE A N 1
ATOM 754 C CA . ILE A 1 92 ? 6.158 0.253 5.395 1.00 96.75 92 ILE A CA 1
ATOM 755 C C . ILE A 1 92 ? 5.540 0.795 4.110 1.00 96.75 92 ILE A C 1
ATOM 757 O O . ILE A 1 92 ? 4.625 0.182 3.567 1.00 96.75 92 ILE A O 1
ATOM 761 N N . ILE A 1 93 ? 6.060 1.913 3.602 1.00 95.81 93 ILE A N 1
ATOM 762 C CA . ILE A 1 93 ? 5.601 2.516 2.347 1.00 95.81 93 ILE A CA 1
ATOM 763 C C . ILE A 1 93 ? 6.752 2.516 1.340 1.00 95.81 93 ILE A C 1
ATOM 765 O O . ILE A 1 93 ? 7.779 3.160 1.553 1.00 95.81 93 ILE A O 1
ATOM 769 N N . PHE A 1 94 ? 6.570 1.817 0.222 1.00 95.00 94 PHE A N 1
ATOM 770 C CA . PHE A 1 94 ? 7.429 1.936 -0.951 1.00 95.00 94 PHE A CA 1
ATOM 771 C C . PHE A 1 94 ? 6.976 3.143 -1.764 1.00 95.00 94 PHE A C 1
ATOM 773 O O . PHE A 1 94 ? 5.997 3.068 -2.501 1.00 95.00 94 PHE A O 1
ATOM 780 N N . ALA A 1 95 ? 7.682 4.259 -1.612 1.00 93.62 95 ALA A N 1
ATOM 781 C CA . ALA A 1 95 ? 7.353 5.521 -2.261 1.00 93.62 95 ALA A CA 1
ATOM 782 C C . ALA A 1 95 ? 8.413 5.932 -3.287 1.00 93.62 95 ALA A C 1
ATOM 784 O O . ALA A 1 95 ? 9.584 5.550 -3.202 1.00 93.62 95 ALA A O 1
ATOM 785 N N . ARG A 1 96 ? 8.010 6.744 -4.267 1.00 91.12 96 ARG A N 1
ATOM 786 C CA . ARG A 1 96 ? 8.951 7.345 -5.219 1.00 91.12 96 ARG A CA 1
ATOM 787 C C . ARG A 1 96 ? 9.816 8.383 -4.512 1.00 91.12 96 ARG A C 1
ATOM 789 O O . ARG A 1 96 ? 9.383 9.018 -3.556 1.00 91.12 96 ARG A O 1
ATOM 796 N N . ALA A 1 97 ? 11.018 8.629 -5.030 1.00 91.31 97 ALA A N 1
ATOM 797 C CA . ALA A 1 97 ? 11.945 9.599 -4.440 1.00 91.31 97 ALA A CA 1
ATOM 798 C C . ALA A 1 97 ? 11.329 11.004 -4.269 1.00 91.31 97 ALA A C 1
ATOM 800 O O . ALA A 1 97 ? 11.550 11.652 -3.247 1.00 91.31 97 ALA A O 1
ATOM 801 N N . CYS A 1 98 ? 10.517 11.458 -5.233 1.00 90.44 98 CYS A N 1
ATOM 802 C CA . CYS A 1 98 ? 9.801 12.731 -5.131 1.00 90.44 98 CYS A CA 1
ATOM 803 C C . CYS A 1 98 ? 8.792 12.756 -3.976 1.00 90.44 98 CYS A C 1
ATOM 805 O O . CYS A 1 98 ? 8.668 13.779 -3.309 1.00 90.44 98 CYS A O 1
ATOM 807 N N . ASP A 1 99 ? 8.116 11.634 -3.724 1.00 92.31 99 ASP A N 1
ATOM 808 C CA . ASP A 1 99 ? 7.116 11.513 -2.667 1.00 92.31 99 ASP A CA 1
ATOM 809 C C . ASP A 1 99 ? 7.798 11.456 -1.296 1.00 92.31 99 ASP A C 1
ATOM 811 O O . ASP A 1 99 ? 7.378 12.154 -0.381 1.00 92.31 99 ASP A O 1
ATOM 815 N N . ILE A 1 100 ? 8.914 10.726 -1.173 1.00 92.25 100 ILE A N 1
ATOM 816 C CA . ILE A 1 100 ? 9.733 10.697 0.053 1.00 92.25 100 ILE A CA 1
ATOM 817 C C . ILE A 1 100 ? 10.193 12.114 0.427 1.00 92.25 100 ILE A C 1
ATOM 819 O O . ILE A 1 100 ? 10.059 12.529 1.575 1.00 92.25 100 ILE A O 1
ATOM 823 N N . ASN A 1 101 ? 10.691 12.878 -0.549 1.00 92.44 101 ASN A N 1
ATOM 824 C CA . ASN A 1 101 ? 11.134 14.257 -0.331 1.00 92.44 101 ASN A CA 1
ATOM 825 C C . ASN A 1 101 ? 9.976 15.225 -0.022 1.00 92.44 101 ASN A C 1
ATOM 827 O O . ASN A 1 101 ? 10.184 16.245 0.632 1.00 92.44 101 ASN A O 1
ATOM 831 N N . ALA A 1 102 ? 8.763 14.938 -0.502 1.00 89.38 102 ALA A N 1
ATOM 832 C CA . ALA A 1 102 ? 7.574 15.688 -0.110 1.00 89.38 102 ALA A CA 1
ATOM 833 C C . ALA A 1 102 ? 7.166 15.361 1.335 1.00 89.38 102 ALA A C 1
ATOM 835 O O . ALA A 1 102 ? 6.822 16.273 2.081 1.00 89.38 102 ALA A O 1
ATOM 836 N N . MET A 1 103 ? 7.262 14.090 1.747 1.00 87.56 103 MET A N 1
ATOM 837 C CA . MET A 1 103 ? 6.922 13.672 3.109 1.00 87.56 103 MET A CA 1
ATOM 838 C C . MET A 1 103 ? 7.887 14.210 4.166 1.00 87.56 103 MET A C 1
ATOM 840 O O . MET A 1 103 ? 7.454 14.535 5.260 1.00 87.56 103 MET A O 1
ATOM 844 N N . SER A 1 104 ? 9.178 14.364 3.856 1.00 82.25 104 SER A N 1
ATOM 845 C CA . SER A 1 104 ? 10.163 14.883 4.821 1.00 82.25 104 SER A CA 1
ATOM 846 C C . SER A 1 104 ? 9.989 16.368 5.176 1.00 82.25 104 SER A C 1
ATOM 848 O O . SER A 1 104 ? 10.801 16.913 5.919 1.00 82.25 104 SER A O 1
ATOM 850 N N . ARG A 1 105 ? 9.002 17.050 4.583 1.00 75.50 105 ARG A N 1
ATOM 851 C CA . ARG A 1 105 ? 8.694 18.474 4.793 1.00 75.50 105 ARG A CA 1
ATOM 852 C C . ARG A 1 105 ? 7.409 18.702 5.595 1.00 75.50 105 ARG A C 1
ATOM 854 O O . ARG A 1 105 ? 7.019 19.857 5.756 1.00 75.50 105 ARG A O 1
ATOM 861 N N . LEU A 1 106 ? 6.751 17.627 6.017 1.00 64.38 106 LEU A N 1
ATOM 862 C CA . LEU A 1 106 ? 5.544 17.628 6.844 1.00 64.38 106 LEU A CA 1
ATOM 863 C C . LEU A 1 106 ? 5.925 17.413 8.304 1.00 64.38 106 LEU A C 1
ATOM 865 O O . LEU A 1 106 ? 5.230 18.002 9.154 1.00 64.38 106 LEU A O 1
#

Sequence (106 aa):
MAIKITPDEFSLLIQRLNKKWRVFAPSAEFRGGRFSDTDNIIYQRISGWRDLIWHEKSHMSPNTIIAPITETLFYFDKDTIQIAETDTSPIIIFARACDINAMSRL

Foldseek 3Di:
DDDDDDQVVQLVVLQVCVVQAQEWEFFWDQQPDPDGRDTATDIDGDNGSVRHDPPDDHPDAPVCVVVPPDDDQWDDDPVDIDGDDDDPGHYHYDDDPVSVVVVVVD

Radius of gyration: 16.42 Å; chains: 1; bounding box: 54×32×38 Å

pLDDT: mean 92.65, std 6.15, range [54.84, 98.0]

Secondary structure (DSSP, 8-state):
------HHHHHHHHHHHTTTSEEEEEEEETT-SSSTT--EEEEEE-SSGGG---SS--SS-THHHHS-S----EEEETTEEEEPPP----EEE---HHHHHHHTT-

Organism: Salmonella derby (NCBI:txid28144)